Protein AF-A0A831RRC6-F1 (afdb_monomer)

Sequence (135 aa):
MSKKSRLKKENRRLERRLCRLEQRNRKLKKRMKR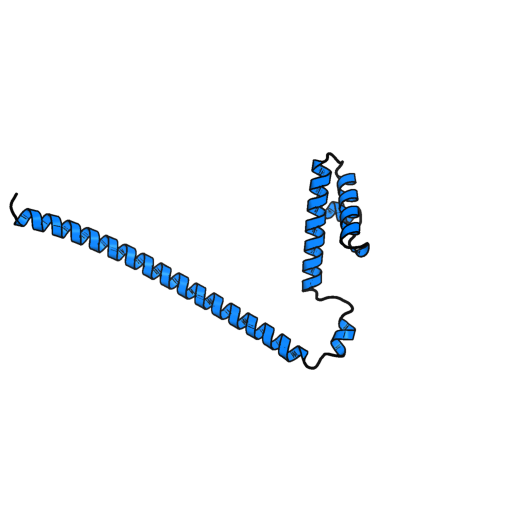LARGLEERGRTIASLQRKLERRRSGAADTAPALRAAAGKGSPALQHRNAWQRHAFLRERYEEHQRGGCERQRARELANRDLIGRFGDEAGYTAEQLESILT

Structure (mmCIF, N/CA/C/O backbone):
data_AF-A0A831RRC6-F1
#
_entry.id   AF-A0A831RRC6-F1
#
loop_
_atom_site.group_PDB
_atom_site.id
_atom_site.type_symbol
_atom_site.label_atom_id
_atom_site.label_alt_id
_atom_site.label_comp_id
_atom_site.label_asym_id
_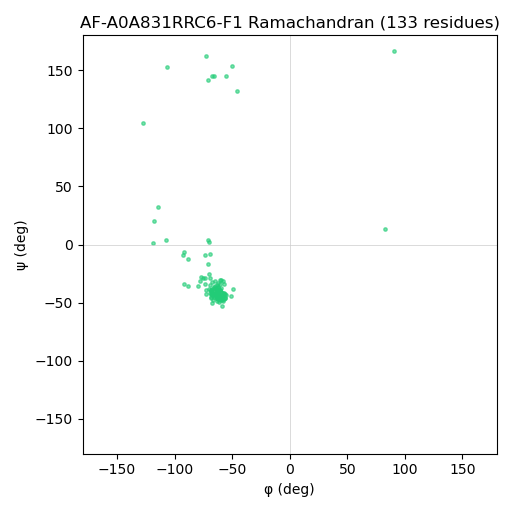atom_site.label_entity_id
_atom_site.label_seq_id
_atom_site.pdbx_PDB_ins_code
_atom_site.Cartn_x
_atom_site.Cartn_y
_atom_site.Cartn_z
_atom_site.occupancy
_atom_site.B_iso_or_equiv
_atom_site.auth_seq_id
_atom_site.auth_comp_id
_atom_site.auth_asym_id
_atom_site.auth_atom_id
_atom_site.pdbx_PDB_model_num
ATOM 1 N N . MET A 1 1 ? -25.824 17.861 54.895 1.00 60.16 1 MET A N 1
ATOM 2 C CA . MET A 1 1 ? -25.621 16.652 54.048 1.00 60.16 1 MET A CA 1
ATOM 3 C C . MET A 1 1 ? -24.983 15.545 54.885 1.00 60.16 1 MET A C 1
ATOM 5 O O . MET A 1 1 ? -23.851 15.722 55.314 1.00 60.16 1 MET A O 1
ATOM 9 N N . SER A 1 2 ? -25.690 14.437 55.134 1.00 83.62 2 SER A N 1
ATOM 10 C CA . SER A 1 2 ? -25.199 13.310 55.953 1.00 83.62 2 SER A CA 1
ATOM 11 C C . SER A 1 2 ? -24.000 12.587 55.310 1.00 83.62 2 SER A C 1
ATOM 13 O O . SER A 1 2 ? -23.949 12.438 54.088 1.00 83.62 2 SER A O 1
ATOM 15 N N . LYS A 1 3 ? -23.047 12.090 56.119 1.00 88.69 3 LYS A N 1
ATOM 16 C CA . LYS A 1 3 ? -21.879 11.303 55.656 1.00 88.69 3 LYS A CA 1
ATOM 17 C C . LYS A 1 3 ? -22.289 10.156 54.717 1.00 88.69 3 LYS A C 1
ATOM 19 O O . LYS A 1 3 ? -21.659 9.948 53.682 1.00 88.69 3 LYS A O 1
ATOM 24 N N . LYS A 1 4 ? -23.416 9.495 55.004 1.00 89.94 4 LYS A N 1
ATOM 25 C CA . LYS A 1 4 ? -23.971 8.395 54.194 1.00 89.94 4 LYS A CA 1
ATOM 26 C C . LYS A 1 4 ? -24.345 8.829 52.769 1.00 89.94 4 LYS A C 1
ATOM 28 O O . LYS A 1 4 ? -24.136 8.077 51.819 1.00 89.94 4 LYS A O 1
ATOM 33 N N . SER A 1 5 ? -24.856 10.052 52.585 1.00 90.00 5 SER A N 1
ATOM 34 C CA . SER A 1 5 ? -25.233 10.551 51.254 1.00 90.00 5 SER A CA 1
ATOM 35 C C . SER A 1 5 ? -24.026 10.978 50.414 1.00 90.00 5 SER A C 1
ATOM 37 O O . SER A 1 5 ? -24.074 10.862 49.188 1.00 90.00 5 SER A O 1
ATOM 39 N N . ARG A 1 6 ? -22.929 11.413 51.051 1.00 93.62 6 ARG A N 1
ATOM 40 C CA . ARG A 1 6 ? -21.648 11.690 50.377 1.00 93.62 6 ARG A CA 1
ATOM 41 C C . ARG A 1 6 ? -21.011 10.402 49.851 1.00 93.62 6 ARG A C 1
ATOM 43 O O . ARG A 1 6 ? -20.763 10.317 48.651 1.00 93.62 6 ARG A O 1
ATOM 50 N N . LEU A 1 7 ? -20.893 9.380 50.701 1.00 93.88 7 LEU A N 1
ATOM 51 C CA . LEU A 1 7 ? -20.354 8.066 50.323 1.00 93.88 7 LEU A CA 1
ATOM 52 C C . LEU A 1 7 ? -21.141 7.425 49.170 1.00 93.88 7 LEU A C 1
ATOM 54 O O . LEU A 1 7 ? -20.558 6.930 48.210 1.00 93.88 7 LEU A O 1
ATOM 58 N N . LYS A 1 8 ? -22.478 7.515 49.191 1.00 95.00 8 LYS A N 1
ATOM 59 C CA . LYS A 1 8 ? -23.326 7.009 48.096 1.00 95.00 8 LYS A CA 1
ATOM 60 C C . LYS A 1 8 ? -23.060 7.715 46.758 1.00 95.00 8 LYS A C 1
ATOM 62 O O . LYS A 1 8 ? -23.081 7.075 45.706 1.00 95.00 8 LYS A O 1
ATOM 67 N N . LYS A 1 9 ? -22.833 9.035 46.772 1.00 94.19 9 LYS A N 1
ATOM 68 C CA . LYS A 1 9 ? -22.496 9.801 45.557 1.00 94.19 9 LYS A CA 1
ATOM 69 C C . LYS A 1 9 ? -21.116 9.422 45.027 1.00 94.19 9 LYS A C 1
ATOM 71 O O . LYS A 1 9 ? -20.944 9.329 43.813 1.00 94.19 9 LYS A O 1
ATOM 76 N N . GLU A 1 10 ? -20.160 9.209 45.920 1.00 94.88 10 GLU A N 1
ATOM 77 C CA . GLU A 1 10 ? -18.797 8.826 45.569 1.00 94.88 10 GLU A CA 1
ATOM 78 C C . GLU A 1 10 ? -18.732 7.413 44.981 1.00 94.88 10 GLU A C 1
ATOM 80 O O . GLU A 1 10 ? -18.192 7.251 43.889 1.00 94.88 10 GLU A O 1
ATOM 85 N N . ASN A 1 11 ? -19.423 6.437 45.582 1.00 95.94 11 ASN A N 1
ATOM 86 C CA . ASN A 1 11 ? -19.545 5.087 45.017 1.00 95.94 11 ASN A CA 1
ATOM 87 C C . ASN A 1 11 ? -20.124 5.102 43.598 1.00 95.94 11 ASN A C 1
ATOM 89 O O . ASN A 1 11 ? -19.530 4.538 42.685 1.00 95.94 11 ASN A O 1
ATOM 93 N N . ARG A 1 12 ? -21.201 5.862 43.356 1.00 96.50 12 ARG A N 1
ATOM 94 C CA . ARG A 1 12 ? -21.748 6.016 41.994 1.00 96.50 12 ARG A CA 1
ATOM 95 C C . ARG A 1 12 ? -20.754 6.633 41.007 1.00 96.50 12 ARG A C 1
ATOM 97 O O . ARG A 1 12 ? -20.792 6.323 39.815 1.00 96.50 12 ARG A O 1
ATOM 104 N N . ARG A 1 13 ? -19.891 7.553 41.452 1.00 95.81 13 ARG A N 1
ATOM 105 C CA . ARG A 1 13 ? -18.839 8.133 40.597 1.00 95.81 13 ARG A CA 1
ATOM 106 C C . ARG A 1 13 ? -17.765 7.094 40.280 1.00 95.81 13 ARG A C 1
ATOM 108 O O . ARG A 1 13 ? -17.346 7.012 39.124 1.00 95.81 13 ARG A O 1
ATOM 115 N N . LEU A 1 14 ? -17.363 6.300 41.270 1.00 96.81 14 LEU A N 1
ATOM 116 C CA . LEU A 1 14 ? -16.386 5.224 41.112 1.00 96.81 14 LEU A CA 1
ATOM 117 C C . LEU A 1 14 ? -16.902 4.124 40.178 1.00 96.81 14 LEU A C 1
ATOM 119 O O . LEU A 1 14 ? -16.204 3.787 39.227 1.00 96.81 14 LEU A O 1
ATOM 123 N N . GLU A 1 15 ? -18.145 3.667 40.338 1.00 96.69 15 GLU A N 1
ATOM 124 C CA . GLU A 1 15 ? -18.789 2.685 39.448 1.00 96.69 15 GLU A CA 1
ATOM 125 C C . GLU A 1 15 ? -18.799 3.152 37.985 1.00 96.69 15 GLU A C 1
ATOM 127 O O . GLU A 1 15 ? -18.404 2.424 37.071 1.00 96.69 15 GLU A O 1
ATOM 132 N N . ARG A 1 16 ? -19.179 4.415 37.743 1.00 96.81 16 ARG A N 1
ATOM 133 C CA . ARG A 1 16 ? -19.153 5.005 36.394 1.00 96.81 16 ARG A CA 1
ATOM 134 C C . ARG A 1 16 ? -17.739 5.053 35.822 1.00 96.81 16 ARG A C 1
ATOM 136 O O . ARG A 1 16 ? -17.558 4.839 34.623 1.00 96.81 16 ARG A O 1
ATOM 143 N N . ARG A 1 17 ? -16.739 5.368 36.650 1.00 97.06 17 ARG A N 1
ATOM 144 C CA . ARG A 1 17 ? -15.332 5.400 36.230 1.00 97.06 17 ARG A CA 1
ATOM 145 C C . ARG A 1 17 ? -14.832 3.995 35.901 1.00 97.06 17 ARG A C 1
ATOM 147 O O . ARG A 1 17 ? -14.180 3.833 34.872 1.00 97.06 17 ARG A O 1
ATOM 154 N N . LEU A 1 18 ? -15.190 3.003 36.711 1.00 96.75 18 LEU A N 1
ATOM 155 C CA . LEU A 1 18 ? -14.839 1.600 36.517 1.00 96.75 18 LEU A CA 1
ATOM 156 C C . LEU A 1 18 ? -15.413 1.073 35.195 1.00 96.75 18 LEU A C 1
ATOM 158 O O . LEU A 1 18 ? -14.647 0.629 34.345 1.00 96.75 18 LEU A O 1
ATOM 162 N N . CYS A 1 19 ? -16.705 1.289 34.932 1.00 95.69 19 CYS A N 1
ATOM 163 C CA . CYS A 1 19 ? -17.334 0.913 33.660 1.00 95.69 19 CYS A CA 1
ATOM 164 C C . CYS A 1 19 ? -16.645 1.564 32.437 1.00 95.69 19 CYS A C 1
ATOM 166 O O . CYS A 1 19 ? -16.370 0.904 31.430 1.00 95.69 19 CYS A O 1
ATOM 168 N N . ARG A 1 20 ? -16.268 2.852 32.521 1.00 96.69 20 ARG A N 1
ATOM 169 C CA . ARG A 1 20 ? -15.509 3.529 31.446 1.00 96.69 20 ARG A CA 1
ATOM 170 C C . ARG A 1 20 ? -14.122 2.917 31.238 1.00 96.69 20 ARG A C 1
ATOM 172 O O . ARG A 1 20 ? -13.686 2.770 30.093 1.00 96.69 20 ARG A O 1
ATOM 179 N N . LEU A 1 21 ? -13.416 2.593 32.321 1.00 96.69 21 LEU A N 1
ATOM 180 C CA . LEU A 1 21 ? -12.092 1.973 32.259 1.00 96.69 21 LEU A CA 1
ATOM 181 C C . LEU A 1 21 ? -12.169 0.565 31.669 1.00 96.69 21 LEU A C 1
ATOM 183 O O . LEU A 1 21 ? -11.371 0.242 30.793 1.00 96.69 21 LEU A O 1
ATOM 187 N N . GLU A 1 22 ? -13.164 -0.233 32.048 1.00 96.81 22 GLU A N 1
ATOM 188 C CA . GLU A 1 22 ? -13.392 -1.563 31.482 1.00 96.81 22 GLU A CA 1
ATOM 189 C C . GLU A 1 22 ? -13.666 -1.509 29.979 1.00 96.81 22 GLU A C 1
ATOM 191 O O . GLU A 1 22 ? -13.066 -2.262 29.208 1.00 96.81 22 GLU A O 1
ATOM 196 N N . GLN A 1 23 ? -14.515 -0.583 29.525 1.00 96.62 23 GLN A N 1
ATOM 197 C CA . GLN A 1 23 ? -14.773 -0.397 28.096 1.00 96.62 23 GLN A CA 1
ATOM 198 C C . GLN A 1 23 ? -13.505 0.004 27.332 1.00 96.62 23 GLN A C 1
ATOM 200 O O . GLN A 1 23 ? -13.233 -0.536 26.254 1.00 96.62 23 GLN A O 1
ATOM 205 N N . ARG A 1 24 ? -12.700 0.923 27.883 1.00 96.81 24 ARG A N 1
ATOM 206 C CA . ARG A 1 24 ? -11.401 1.298 27.301 1.00 96.81 24 ARG A CA 1
ATOM 207 C C . ARG A 1 24 ? -10.455 0.103 27.249 1.00 96.81 24 ARG A C 1
ATOM 209 O O . ARG A 1 24 ? -9.865 -0.147 26.202 1.00 96.81 24 ARG A O 1
ATOM 216 N N . ASN A 1 25 ? -10.373 -0.674 28.324 1.00 97.06 25 ASN A N 1
ATOM 217 C CA . ASN A 1 25 ? -9.525 -1.858 28.405 1.00 97.06 25 ASN A CA 1
ATOM 218 C C . ASN A 1 25 ? -9.946 -2.914 27.365 1.00 97.06 25 ASN A C 1
ATOM 220 O O . ASN A 1 25 ? -9.110 -3.426 26.624 1.00 97.06 25 ASN A O 1
ATOM 224 N N . ARG A 1 26 ? -11.256 -3.146 27.186 1.00 96.50 26 ARG A N 1
ATOM 225 C CA . ARG A 1 26 ? -11.793 -4.013 26.119 1.00 96.50 26 ARG A CA 1
ATOM 226 C C . ARG A 1 26 ? -11.390 -3.530 24.721 1.00 96.50 26 ARG A C 1
ATOM 228 O O . ARG A 1 26 ? -10.983 -4.346 23.892 1.00 96.50 26 ARG A O 1
ATOM 235 N N . LYS A 1 27 ? -11.470 -2.222 24.443 1.00 97.12 27 LYS A N 1
ATOM 236 C CA . LYS A 1 27 ? -11.037 -1.642 23.155 1.00 97.12 27 LYS A CA 1
ATOM 237 C C . LYS A 1 27 ? -9.530 -1.811 22.938 1.00 97.12 27 LYS A C 1
ATOM 239 O O . LYS A 1 27 ? -9.121 -2.215 21.850 1.00 97.12 27 LYS A O 1
ATOM 244 N N . LEU A 1 28 ? -8.716 -1.560 23.963 1.00 96.00 28 LEU A N 1
ATOM 245 C CA . LEU A 1 28 ? -7.263 -1.735 23.905 1.00 96.00 28 LEU A CA 1
ATOM 246 C C . LEU A 1 28 ? -6.876 -3.198 23.670 1.00 96.00 28 LEU A C 1
ATOM 248 O O . LEU A 1 28 ? -6.105 -3.466 22.754 1.00 96.00 28 LEU A O 1
ATOM 252 N N . LYS A 1 29 ? -7.495 -4.153 24.376 1.00 97.19 29 LYS A N 1
ATOM 253 C CA . LYS A 1 29 ? -7.286 -5.595 24.146 1.00 97.19 29 LYS A CA 1
ATOM 254 C C . LYS A 1 29 ? -7.585 -6.000 22.701 1.00 97.19 29 LYS A C 1
ATOM 256 O O . LYS A 1 29 ? -6.815 -6.742 22.096 1.00 97.19 29 LYS A O 1
ATOM 261 N N . LYS A 1 30 ? -8.674 -5.490 22.109 1.00 96.50 30 LYS A N 1
ATOM 262 C CA . LYS A 1 30 ? -8.995 -5.739 20.690 1.00 96.50 30 LYS A CA 1
ATOM 263 C C . LYS A 1 30 ? -7.933 -5.157 19.751 1.00 96.50 30 LYS A C 1
ATOM 265 O O . LYS A 1 30 ? -7.543 -5.831 18.802 1.00 96.50 30 LYS A O 1
ATOM 270 N N . ARG A 1 31 ? -7.448 -3.937 20.016 1.00 96.50 31 ARG A N 1
ATOM 271 C CA . ARG A 1 31 ? -6.369 -3.310 19.231 1.00 96.50 31 ARG A CA 1
ATOM 272 C C . ARG A 1 31 ? -5.065 -4.099 19.336 1.00 96.50 31 ARG A C 1
ATOM 274 O O . ARG A 1 31 ? -4.480 -4.391 18.302 1.00 96.50 31 ARG A O 1
ATOM 281 N N . MET A 1 32 ? -4.670 -4.513 20.540 1.00 96.38 32 MET A N 1
ATOM 282 C CA . MET A 1 32 ? -3.488 -5.355 20.751 1.00 96.38 32 MET A CA 1
ATOM 283 C C . MET A 1 32 ? -3.576 -6.659 19.961 1.00 96.38 32 MET A C 1
ATOM 285 O O . MET A 1 32 ? -2.639 -6.990 19.248 1.00 96.38 32 MET A O 1
ATOM 289 N N . LYS A 1 33 ? -4.719 -7.359 20.003 1.00 96.88 33 LYS A N 1
ATOM 290 C CA . LYS A 1 33 ? -4.910 -8.591 19.219 1.00 96.88 33 LYS A CA 1
ATOM 291 C C . LYS A 1 33 ? -4.767 -8.361 17.711 1.00 96.88 33 LYS A C 1
ATOM 293 O O . LYS A 1 33 ? -4.177 -9.190 17.030 1.00 96.88 33 LYS A O 1
ATOM 298 N N . ARG A 1 34 ? -5.294 -7.251 17.181 1.00 95.69 34 ARG A N 1
ATOM 299 C CA . ARG A 1 34 ? -5.148 -6.903 15.755 1.00 95.69 34 ARG A CA 1
ATOM 300 C C . ARG A 1 34 ? -3.693 -6.616 15.387 1.00 95.69 34 ARG A C 1
ATOM 302 O O . ARG A 1 34 ? -3.223 -7.118 14.375 1.00 95.69 34 ARG A O 1
ATOM 309 N N . LEU A 1 35 ? -2.990 -5.844 16.215 1.00 96.19 35 LEU A N 1
ATOM 310 C CA . LEU A 1 35 ? -1.580 -5.521 15.992 1.00 96.19 35 LEU A CA 1
ATOM 311 C C . LEU A 1 35 ? -0.691 -6.767 16.073 1.00 96.19 35 LEU A C 1
ATOM 313 O O . LEU A 1 35 ? 0.161 -6.943 15.211 1.00 96.19 35 LEU A O 1
ATOM 317 N N . ALA A 1 36 ? -0.931 -7.652 17.044 1.00 95.75 36 ALA A N 1
ATOM 318 C CA . ALA A 1 36 ? -0.207 -8.915 17.174 1.00 95.75 36 ALA A CA 1
ATOM 319 C C . ALA A 1 36 ? -0.358 -9.790 15.918 1.00 95.75 36 ALA A C 1
ATOM 321 O O . ALA A 1 36 ? 0.642 -10.230 15.361 1.00 95.75 36 ALA A O 1
ATOM 322 N N . ARG A 1 37 ? -1.587 -9.943 15.400 1.00 95.06 37 ARG A N 1
ATOM 323 C CA . ARG A 1 37 ? -1.832 -10.666 14.138 1.00 95.06 37 ARG A CA 1
ATOM 324 C C . ARG A 1 37 ? -1.091 -10.042 12.955 1.00 95.06 37 ARG A C 1
ATOM 326 O O . ARG A 1 37 ? -0.438 -10.755 12.204 1.00 95.06 37 ARG A O 1
ATOM 333 N N . GLY A 1 38 ? -1.128 -8.715 12.828 1.00 95.38 38 GLY A N 1
ATOM 334 C CA . GLY A 1 38 ? -0.403 -8.017 11.763 1.00 95.38 38 GLY A CA 1
ATOM 335 C C . GLY A 1 38 ? 1.119 -8.187 11.852 1.00 95.38 38 GLY A C 1
ATOM 336 O O . GLY A 1 38 ? 1.789 -8.288 10.825 1.00 95.38 38 GLY A O 1
ATOM 337 N N . LEU A 1 39 ? 1.682 -8.252 13.064 1.00 95.56 39 LEU A N 1
ATOM 338 C CA . LEU A 1 39 ? 3.102 -8.556 13.265 1.00 95.56 39 LEU A CA 1
ATOM 339 C C . LEU A 1 39 ? 3.436 -10.000 12.874 1.00 95.56 39 LEU A C 1
ATOM 341 O O . LEU A 1 39 ? 4.439 -10.216 12.197 1.00 95.56 39 LEU A O 1
ATOM 345 N N . GLU A 1 40 ? 2.593 -10.971 13.229 1.00 95.31 40 GLU A N 1
ATOM 346 C CA . GLU A 1 40 ? 2.772 -12.372 12.824 1.00 95.31 40 GLU A CA 1
ATOM 347 C C . GLU A 1 40 ? 2.728 -12.543 11.298 1.00 95.31 40 GLU A C 1
ATOM 349 O O . GLU A 1 40 ? 3.588 -13.216 10.726 1.00 95.31 40 GLU A O 1
ATOM 354 N N . GLU A 1 41 ? 1.773 -11.909 10.615 1.00 94.25 41 GLU A N 1
ATOM 355 C CA . GLU A 1 41 ? 1.657 -11.937 9.149 1.00 94.25 41 GLU A CA 1
ATOM 356 C C . GLU A 1 41 ? 2.900 -11.349 8.468 1.00 94.25 41 GLU A C 1
ATOM 358 O O . GLU A 1 41 ? 3.469 -11.951 7.547 1.00 94.25 41 GLU A O 1
ATOM 363 N N . ARG A 1 42 ? 3.380 -10.199 8.957 1.00 94.62 42 ARG A N 1
ATOM 364 C CA . ARG A 1 42 ? 4.625 -9.585 8.475 1.00 94.62 42 ARG A CA 1
ATOM 365 C C . ARG A 1 42 ? 5.831 -10.483 8.738 1.00 94.62 42 ARG A C 1
ATOM 367 O O . ARG A 1 42 ? 6.636 -10.674 7.831 1.00 94.62 42 ARG A O 1
ATOM 374 N N . GLY A 1 43 ? 5.924 -11.095 9.919 1.00 95.69 43 GLY A N 1
ATOM 375 C CA . GLY A 1 43 ? 6.983 -12.048 10.261 1.00 95.69 43 GLY A CA 1
ATOM 376 C C . GLY A 1 43 ? 7.018 -13.251 9.314 1.00 95.69 43 GLY A C 1
ATOM 377 O O . GLY A 1 43 ? 8.072 -13.583 8.774 1.00 95.69 43 GLY A O 1
ATOM 378 N N . ARG A 1 44 ? 5.858 -13.851 9.014 1.00 94.00 44 ARG A N 1
ATOM 379 C CA . ARG A 1 44 ? 5.739 -14.945 8.028 1.00 94.00 44 ARG A CA 1
ATOM 380 C C . ARG A 1 44 ? 6.181 -14.513 6.631 1.00 94.00 44 ARG A C 1
ATOM 382 O O . ARG A 1 44 ? 6.833 -15.281 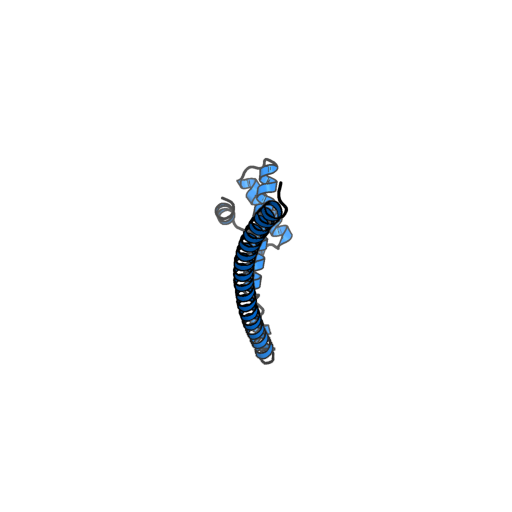5.923 1.00 94.00 44 ARG A O 1
ATOM 389 N N . THR A 1 45 ? 5.845 -13.285 6.247 1.00 94.31 45 THR A N 1
ATOM 390 C CA . THR A 1 45 ? 6.204 -12.712 4.944 1.00 94.31 45 THR A CA 1
ATOM 391 C C . THR A 1 45 ? 7.713 -12.514 4.836 1.00 94.31 45 THR A C 1
ATOM 393 O O . THR A 1 45 ? 8.321 -12.972 3.869 1.00 94.31 45 THR A O 1
ATOM 396 N N . ILE A 1 46 ? 8.334 -11.922 5.860 1.00 94.56 46 ILE A N 1
ATOM 397 C CA . ILE A 1 46 ? 9.789 -11.740 5.948 1.00 94.56 46 ILE A CA 1
ATOM 398 C C . ILE A 1 46 ? 10.495 -13.097 5.893 1.00 94.56 46 ILE A C 1
ATOM 400 O O . ILE A 1 46 ? 11.381 -13.279 5.064 1.00 94.56 46 ILE A O 1
ATOM 404 N N . ALA A 1 47 ? 10.047 -14.082 6.674 1.00 93.88 47 ALA A N 1
ATOM 405 C CA . ALA A 1 47 ? 10.622 -15.427 6.660 1.00 93.88 47 ALA A CA 1
ATOM 406 C C . ALA A 1 47 ? 10.471 -16.130 5.295 1.00 93.88 47 ALA A C 1
ATOM 408 O O . ALA A 1 47 ? 11.326 -16.917 4.889 1.00 93.88 47 ALA A O 1
ATOM 409 N N . SER A 1 48 ? 9.382 -15.877 4.562 1.00 92.44 48 SER A N 1
ATOM 410 C CA . SER A 1 48 ? 9.208 -16.384 3.193 1.00 92.44 48 SER A CA 1
ATOM 411 C C . SER A 1 48 ? 10.186 -15.723 2.218 1.00 92.44 48 SER A C 1
ATOM 413 O O . SER A 1 48 ? 10.847 -16.414 1.442 1.00 92.44 48 SER A O 1
ATOM 415 N N . LEU A 1 49 ? 10.332 -14.397 2.287 1.00 93.06 49 LEU A N 1
ATOM 416 C CA . LEU A 1 49 ? 11.263 -13.642 1.446 1.00 93.06 49 LEU A CA 1
ATOM 417 C C . LEU A 1 49 ? 12.721 -14.008 1.731 1.00 93.06 49 LEU A C 1
ATOM 419 O O . LEU A 1 49 ? 13.476 -14.231 0.789 1.00 93.06 49 LEU A O 1
ATOM 423 N N . GLN A 1 50 ? 13.097 -14.156 3.001 1.00 92.69 50 GLN A N 1
ATOM 424 C CA . GLN A 1 50 ? 14.426 -14.617 3.402 1.00 92.69 50 GLN A CA 1
ATOM 425 C C . GLN A 1 50 ? 14.716 -16.016 2.857 1.00 92.69 50 GLN A C 1
ATOM 427 O O . GLN A 1 50 ? 15.757 -16.218 2.244 1.00 92.69 50 GLN A O 1
ATOM 432 N N . ARG A 1 51 ? 13.770 -16.963 2.960 1.00 90.50 51 ARG A N 1
ATOM 433 C CA . ARG A 1 51 ? 13.929 -18.300 2.357 1.00 90.50 51 ARG A CA 1
ATOM 434 C C . ARG A 1 51 ? 14.079 -18.251 0.836 1.00 90.50 51 ARG A C 1
ATOM 436 O O . ARG A 1 51 ? 14.874 -19.003 0.281 1.00 90.50 51 ARG A O 1
ATOM 443 N N . LYS A 1 52 ? 13.331 -17.382 0.146 1.00 88.56 52 LYS A N 1
ATOM 444 C CA . LYS A 1 52 ? 13.481 -17.182 -1.308 1.00 88.56 52 LYS A CA 1
ATOM 445 C C . LYS A 1 52 ? 14.853 -16.608 -1.662 1.00 88.56 52 LYS A C 1
ATOM 447 O O . LYS A 1 52 ? 15.435 -17.021 -2.661 1.00 88.56 52 LYS A O 1
ATOM 452 N N . LEU A 1 53 ? 15.350 -15.670 -0.861 1.00 88.88 53 LEU A N 1
ATOM 453 C CA . LEU A 1 53 ? 16.660 -15.057 -1.053 1.00 88.88 53 LEU A CA 1
ATOM 454 C C . LEU A 1 53 ? 17.785 -16.063 -0.796 1.00 88.88 53 LEU A C 1
ATOM 456 O O . LEU A 1 53 ? 18.694 -16.162 -1.611 1.00 88.88 53 LEU A O 1
ATOM 460 N N . GLU A 1 54 ? 17.667 -16.877 0.252 1.00 86.62 54 GLU A N 1
ATOM 461 C CA . GLU A 1 54 ? 18.645 -17.917 0.569 1.00 86.62 54 GLU A CA 1
ATOM 462 C C . GLU A 1 54 ? 18.711 -18.986 -0.527 1.00 86.62 54 GLU A C 1
ATOM 464 O O . GLU A 1 54 ? 19.793 -19.315 -0.993 1.00 86.62 54 GLU A O 1
ATOM 469 N N . ARG A 1 55 ? 17.562 -19.440 -1.050 1.00 81.50 55 ARG A N 1
ATOM 470 C CA . ARG A 1 55 ? 17.520 -20.360 -2.205 1.00 81.50 55 ARG A CA 1
ATOM 471 C C . ARG A 1 55 ? 18.186 -19.783 -3.454 1.00 81.50 55 ARG A C 1
ATOM 473 O O . ARG A 1 55 ? 18.809 -20.516 -4.211 1.00 81.50 55 ARG A O 1
ATOM 480 N N . ARG A 1 56 ? 18.041 -18.476 -3.692 1.00 75.94 56 ARG A N 1
ATOM 481 C CA . ARG A 1 56 ? 18.737 -17.795 -4.796 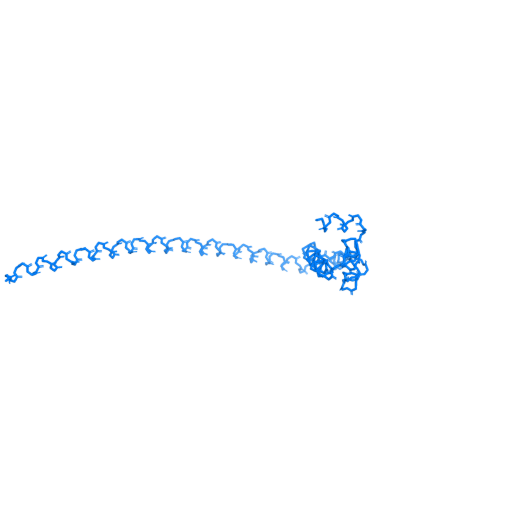1.00 75.94 56 ARG A CA 1
ATOM 482 C C . ARG A 1 56 ? 20.239 -17.713 -4.553 1.00 75.94 56 ARG A C 1
ATOM 484 O O . ARG A 1 56 ? 20.998 -17.794 -5.508 1.00 75.94 56 ARG A O 1
ATOM 491 N N . ARG A 1 57 ? 20.657 -17.544 -3.299 1.00 74.50 57 ARG A N 1
ATOM 492 C CA . ARG A 1 57 ? 22.065 -17.461 -2.912 1.00 74.50 57 ARG A CA 1
ATOM 493 C C . ARG A 1 57 ? 22.759 -18.819 -3.004 1.00 74.50 57 ARG A C 1
ATOM 495 O O . ARG A 1 57 ? 23.857 -18.882 -3.541 1.00 74.50 57 ARG A O 1
ATOM 502 N N . SER A 1 58 ? 22.107 -19.894 -2.562 1.00 66.75 58 SER A N 1
ATOM 503 C CA . SER A 1 58 ? 22.639 -21.256 -2.663 1.00 66.75 58 SER A CA 1
ATOM 504 C C . SER A 1 58 ? 22.599 -21.812 -4.089 1.00 66.75 58 SER A C 1
ATOM 506 O O . SER A 1 58 ? 23.529 -22.496 -4.494 1.00 66.75 58 SER A O 1
ATOM 508 N N . GLY A 1 59 ? 21.589 -21.459 -4.893 1.00 58.22 59 GLY A N 1
ATOM 509 C CA . GLY A 1 59 ? 21.522 -21.832 -6.313 1.00 58.22 59 GLY A CA 1
ATOM 510 C C . GLY A 1 59 ? 22.479 -21.064 -7.237 1.00 58.22 59 GLY A C 1
ATOM 511 O O . GLY A 1 59 ? 22.595 -21.416 -8.404 1.00 58.22 59 GLY A O 1
ATOM 512 N N . ALA A 1 60 ? 23.154 -20.019 -6.745 1.00 53.94 60 ALA A N 1
ATOM 513 C CA . ALA A 1 60 ? 24.112 -19.224 -7.519 1.00 53.94 60 ALA A CA 1
ATOM 514 C C . ALA A 1 60 ? 25.568 -19.715 -7.400 1.00 53.94 60 ALA A C 1
ATOM 516 O O . ALA A 1 60 ? 26.431 -19.190 -8.103 1.00 53.94 60 ALA A O 1
ATOM 517 N N . ALA A 1 61 ? 25.852 -20.695 -6.531 1.00 53.22 61 ALA A N 1
ATOM 518 C CA . ALA A 1 61 ? 27.212 -21.188 -6.308 1.00 53.22 61 ALA A CA 1
ATOM 519 C C . ALA A 1 61 ? 27.749 -22.055 -7.469 1.00 53.22 61 ALA A C 1
ATOM 521 O O . ALA A 1 61 ? 28.942 -21.995 -7.745 1.00 53.22 61 ALA A O 1
ATOM 522 N N . ASP A 1 62 ? 26.882 -22.750 -8.219 1.00 53.09 62 ASP A N 1
ATOM 523 C CA . ASP A 1 62 ? 27.304 -23.723 -9.249 1.00 53.09 62 ASP A CA 1
ATOM 524 C C . ASP A 1 62 ? 27.095 -23.266 -10.710 1.00 53.09 62 ASP A C 1
ATOM 526 O O . ASP A 1 62 ? 27.374 -24.006 -11.651 1.00 53.09 62 ASP A O 1
ATOM 530 N N . THR A 1 63 ? 26.637 -22.032 -10.954 1.00 50.81 63 THR A N 1
ATOM 531 C CA . THR A 1 63 ? 26.316 -21.534 -12.315 1.00 50.81 63 THR A CA 1
ATOM 532 C C . THR A 1 63 ? 27.166 -20.345 -12.769 1.00 50.81 63 THR A C 1
ATOM 534 O O . THR A 1 63 ? 26.777 -19.609 -13.680 1.00 50.81 63 THR A O 1
ATOM 537 N N . ALA A 1 64 ? 28.328 -20.125 -12.149 1.00 50.97 64 ALA A N 1
ATOM 538 C CA . ALA A 1 64 ? 29.210 -19.002 -12.474 1.00 50.97 64 ALA A CA 1
ATOM 539 C C . ALA A 1 64 ? 29.665 -18.941 -13.958 1.00 50.97 64 ALA A C 1
ATOM 541 O O . ALA A 1 64 ? 29.750 -17.828 -14.485 1.00 50.97 64 ALA A O 1
ATOM 542 N N . PRO A 1 65 ? 29.882 -20.060 -14.687 1.00 51.94 65 PRO A N 1
ATOM 543 C CA . PRO A 1 65 ? 30.239 -19.987 -16.108 1.00 51.94 65 PRO A CA 1
ATOM 544 C C . PRO A 1 65 ? 29.029 -19.749 -17.031 1.00 51.94 65 PRO A C 1
ATOM 546 O O . PRO A 1 65 ? 29.137 -19.014 -18.009 1.00 51.94 65 PRO A O 1
ATOM 549 N N . ALA A 1 66 ? 27.857 -20.313 -16.710 1.00 48.50 66 ALA A N 1
ATOM 550 C CA . ALA A 1 66 ? 26.667 -20.244 -17.568 1.00 48.50 66 ALA A CA 1
ATOM 551 C C . ALA A 1 66 ? 25.932 -18.891 -17.483 1.00 48.50 66 ALA A C 1
ATOM 553 O O . ALA A 1 66 ? 25.386 -18.406 -18.475 1.00 48.50 66 ALA A O 1
ATOM 554 N N . LEU A 1 67 ? 25.962 -18.226 -16.322 1.00 49.03 67 LEU A N 1
ATOM 555 C CA . LEU A 1 67 ? 25.354 -16.900 -16.151 1.00 49.03 67 LEU A CA 1
ATOM 556 C C . LEU A 1 67 ? 26.109 -15.789 -16.888 1.00 49.03 67 LEU A C 1
ATOM 558 O O . LEU A 1 67 ? 25.479 -14.808 -17.273 1.00 49.03 67 LEU A O 1
ATOM 562 N N . ARG A 1 68 ? 27.417 -15.933 -17.151 1.00 49.34 68 ARG A N 1
ATOM 563 C CA . ARG A 1 68 ? 28.156 -14.964 -17.983 1.00 49.34 68 ARG A CA 1
ATOM 564 C C . ARG A 1 68 ? 27.699 -14.983 -19.443 1.00 49.34 68 ARG A C 1
ATOM 566 O O . ARG A 1 68 ? 27.663 -13.924 -20.057 1.00 49.34 68 ARG A O 1
ATOM 573 N N . ALA A 1 69 ? 27.271 -16.135 -19.964 1.00 50.16 69 ALA A N 1
ATOM 574 C CA . ALA A 1 69 ? 26.701 -16.238 -21.310 1.00 50.16 69 ALA A CA 1
ATOM 575 C C . ALA A 1 69 ? 25.260 -15.684 -21.395 1.00 50.16 69 ALA A C 1
ATOM 577 O O . ALA A 1 69 ? 24.861 -15.159 -22.430 1.00 50.16 69 ALA A O 1
ATOM 578 N N . ALA A 1 70 ? 24.491 -15.733 -20.298 1.00 48.81 70 ALA A N 1
ATOM 579 C CA . ALA A 1 70 ? 23.131 -15.178 -20.223 1.00 48.81 70 ALA A CA 1
ATOM 580 C C . ALA A 1 70 ? 23.074 -13.692 -19.796 1.00 48.81 70 ALA A C 1
ATOM 582 O O . ALA A 1 70 ? 22.041 -13.040 -19.952 1.00 48.81 70 ALA A O 1
ATOM 583 N N . ALA A 1 71 ? 24.177 -13.129 -19.291 1.00 46.81 71 ALA A N 1
ATOM 584 C CA . ALA A 1 71 ? 24.287 -11.740 -18.833 1.00 46.81 71 ALA A CA 1
ATOM 585 C C . ALA A 1 71 ? 24.267 -10.684 -19.958 1.00 46.81 71 ALA A C 1
ATOM 587 O O . ALA A 1 71 ? 24.388 -9.496 -19.672 1.00 46.81 71 ALA A O 1
ATOM 588 N N . GLY A 1 72 ? 24.075 -11.081 -21.220 1.00 50.69 72 GLY A N 1
ATOM 589 C CA . GLY A 1 72 ? 23.870 -10.144 -22.331 1.00 50.69 72 GLY A CA 1
ATOM 590 C C . GLY A 1 72 ? 22.508 -9.436 -22.308 1.00 50.69 72 GLY A C 1
ATOM 591 O O . GLY A 1 72 ? 22.339 -8.413 -22.961 1.00 50.69 72 GLY A O 1
ATOM 592 N N . LYS A 1 73 ? 21.526 -9.938 -21.543 1.00 56.41 73 LYS A N 1
ATOM 593 C CA . LYS A 1 73 ? 20.221 -9.283 -21.358 1.00 56.41 73 LYS A CA 1
ATOM 594 C C . LYS A 1 73 ? 19.946 -9.151 -19.864 1.00 56.41 73 LYS A C 1
ATOM 596 O O . LYS A 1 73 ? 19.653 -10.133 -19.190 1.00 56.41 73 LYS A O 1
ATOM 601 N N . GLY A 1 74 ? 20.103 -7.933 -19.338 1.00 57.62 74 GLY A N 1
ATOM 602 C CA . GLY A 1 74 ? 19.975 -7.631 -17.908 1.00 57.62 74 GLY A CA 1
ATOM 603 C C . GLY A 1 74 ? 18.688 -8.176 -17.273 1.00 57.62 74 GLY A C 1
ATOM 604 O O . GLY A 1 74 ? 17.681 -8.358 -17.946 1.00 57.62 74 GLY A O 1
ATOM 605 N N . SER A 1 75 ? 18.720 -8.430 -15.960 1.00 68.81 75 SER A N 1
ATOM 606 C CA . SER A 1 75 ? 17.584 -8.978 -15.201 1.00 68.81 75 SER A CA 1
ATOM 607 C C . SER A 1 75 ? 16.263 -8.261 -15.536 1.00 68.81 75 SER A C 1
ATOM 609 O O . SER A 1 75 ? 16.230 -7.028 -15.477 1.00 68.81 75 SER A O 1
ATOM 611 N N . PRO A 1 76 ? 15.154 -8.977 -15.809 1.00 68.81 76 PRO A N 1
ATOM 612 C CA . PRO A 1 76 ? 13.880 -8.362 -16.191 1.00 68.81 76 PRO A CA 1
ATOM 613 C C . PRO A 1 76 ? 13.367 -7.372 -15.135 1.00 68.81 76 PRO A C 1
ATOM 615 O O . PRO A 1 76 ? 12.791 -6.346 -15.472 1.00 68.81 76 PRO A O 1
ATOM 618 N N . ALA A 1 77 ? 13.659 -7.596 -13.849 1.00 68.75 77 ALA A N 1
ATOM 619 C CA . ALA A 1 77 ? 13.323 -6.644 -12.787 1.00 68.75 77 ALA A CA 1
ATOM 620 C C . ALA A 1 77 ? 14.092 -5.311 -12.903 1.00 68.75 77 ALA A C 1
ATOM 622 O O . ALA A 1 77 ? 13.536 -4.251 -12.615 1.00 68.75 77 ALA A O 1
ATOM 623 N N . LEU A 1 78 ? 15.357 -5.353 -13.335 1.00 71.75 78 LEU A N 1
ATOM 624 C CA . LEU A 1 78 ? 16.153 -4.153 -13.609 1.00 71.75 78 LEU A CA 1
ATOM 625 C C . LEU A 1 78 ? 15.680 -3.468 -14.892 1.00 71.75 78 LEU A C 1
ATOM 627 O O . LEU A 1 78 ? 15.575 -2.248 -14.908 1.00 71.75 78 LEU A O 1
ATOM 631 N N . GLN A 1 79 ? 15.325 -4.234 -15.926 1.00 75.31 79 GLN A N 1
ATOM 632 C CA . GLN A 1 79 ? 14.748 -3.690 -17.158 1.00 75.31 79 GLN A CA 1
ATOM 633 C C . GLN A 1 79 ? 13.431 -2.961 -16.887 1.00 75.31 79 GLN A C 1
ATOM 635 O O . GLN A 1 79 ? 13.273 -1.822 -17.314 1.00 75.31 79 GLN A O 1
ATOM 640 N N . HIS A 1 80 ? 12.531 -3.559 -16.098 1.00 78.88 80 HIS A N 1
ATOM 641 C CA . HIS A 1 80 ? 11.311 -2.889 -15.657 1.00 78.88 80 HIS A CA 1
ATOM 642 C C . HIS A 1 80 ? 11.640 -1.620 -14.872 1.00 78.88 80 HIS A C 1
ATOM 644 O O . HIS A 1 80 ? 11.174 -0.548 -15.238 1.00 78.88 80 HIS A O 1
ATOM 650 N N . ARG A 1 81 ? 12.485 -1.693 -13.838 1.00 78.88 81 ARG A N 1
ATOM 651 C CA . ARG A 1 81 ? 12.850 -0.504 -13.051 1.00 78.88 81 ARG A CA 1
ATOM 652 C C . ARG A 1 81 ? 13.420 0.622 -13.925 1.00 78.88 81 ARG A C 1
ATOM 654 O O . ARG A 1 81 ? 13.019 1.770 -13.753 1.00 78.88 81 ARG A O 1
ATOM 661 N N . ASN A 1 82 ? 14.300 0.295 -14.866 1.00 83.38 82 ASN A N 1
ATOM 662 C CA . ASN A 1 82 ? 14.904 1.261 -15.781 1.00 83.38 82 ASN A CA 1
ATOM 663 C C . ASN A 1 82 ? 13.874 1.836 -16.763 1.00 83.38 82 ASN A C 1
ATOM 665 O O . ASN A 1 82 ? 13.879 3.040 -17.006 1.00 83.38 82 ASN A O 1
ATOM 669 N N . ALA A 1 83 ? 12.953 1.018 -17.280 1.00 85.75 83 ALA A N 1
ATOM 670 C CA . ALA A 1 83 ? 11.858 1.484 -18.128 1.00 85.75 83 ALA A CA 1
ATOM 671 C C . ALA A 1 83 ? 10.965 2.481 -17.376 1.00 85.75 83 ALA A C 1
ATOM 673 O O . ALA A 1 83 ? 10.704 3.574 -17.871 1.00 85.75 83 ALA A O 1
ATOM 674 N N . TRP A 1 84 ? 10.579 2.164 -16.137 1.00 88.62 84 TRP A N 1
ATOM 675 C CA . TRP A 1 84 ? 9.802 3.070 -15.287 1.00 88.62 84 TRP A CA 1
ATOM 676 C C . TRP A 1 84 ? 10.530 4.394 -15.024 1.00 88.62 84 TRP A C 1
ATOM 678 O O . TRP A 1 84 ? 9.910 5.452 -15.083 1.00 88.62 84 TRP A O 1
ATOM 688 N N . GLN A 1 85 ? 11.844 4.357 -14.785 1.00 89.44 85 GLN A N 1
ATOM 689 C CA . GLN A 1 85 ? 12.651 5.569 -14.612 1.00 89.44 85 GLN A CA 1
ATOM 690 C C . GLN A 1 85 ? 12.691 6.431 -15.879 1.00 89.44 85 GLN A C 1
ATOM 692 O O . GLN A 1 85 ? 12.527 7.646 -15.785 1.00 89.44 85 GLN A O 1
ATOM 697 N N . ARG A 1 86 ? 12.854 5.812 -17.054 1.00 89.75 86 ARG A N 1
ATOM 698 C CA . ARG A 1 86 ? 12.816 6.504 -18.352 1.00 89.75 86 ARG A CA 1
ATOM 699 C C . ARG A 1 86 ? 11.454 7.155 -18.597 1.00 89.75 86 ARG A C 1
ATOM 701 O O . ARG A 1 86 ? 11.400 8.322 -18.964 1.00 89.75 86 ARG A O 1
ATOM 708 N N . HIS A 1 87 ? 10.360 6.439 -18.334 1.00 90.19 87 HIS A N 1
ATOM 709 C CA . HIS A 1 87 ? 9.005 6.978 -18.485 1.00 90.19 87 HIS A CA 1
ATOM 710 C C . HIS A 1 87 ? 8.714 8.136 -17.524 1.00 90.19 87 HIS A C 1
ATOM 712 O O . HIS A 1 87 ? 8.151 9.145 -17.943 1.00 90.19 87 HIS A O 1
ATOM 718 N N . ALA A 1 88 ? 9.112 8.015 -16.254 1.00 91.69 88 ALA A N 1
ATOM 719 C CA . ALA A 1 88 ? 8.934 9.082 -15.273 1.00 91.69 88 ALA A CA 1
ATOM 720 C C . ALA A 1 88 ? 9.695 10.351 -15.683 1.00 91.69 88 ALA A C 1
ATOM 722 O O . ALA A 1 88 ? 9.116 11.434 -15.695 1.00 91.69 88 ALA A O 1
ATOM 723 N N . PHE A 1 89 ? 10.958 10.199 -16.091 1.00 93.56 89 PHE A N 1
ATOM 724 C CA . PHE A 1 89 ? 11.781 11.316 -16.545 1.00 93.56 89 PHE A CA 1
ATOM 725 C C . PHE A 1 89 ? 11.225 11.974 -17.815 1.00 93.56 89 PHE A C 1
ATOM 727 O O . PHE A 1 89 ? 11.153 13.197 -17.895 1.00 93.56 89 PHE A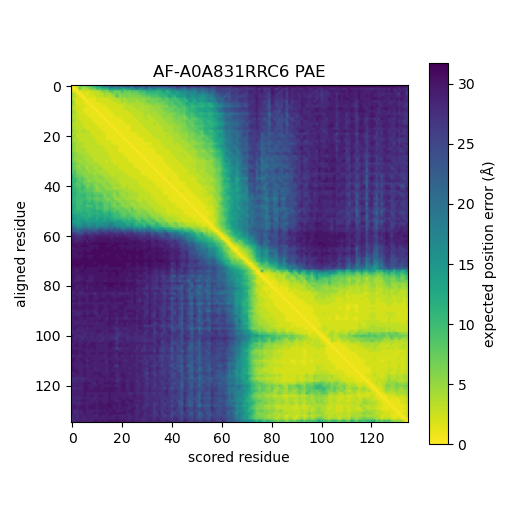 O 1
ATOM 734 N N . LEU A 1 90 ? 10.778 11.176 -18.789 1.00 94.00 90 LEU A N 1
ATOM 735 C CA . LEU A 1 90 ? 10.167 11.687 -20.015 1.00 94.00 90 LEU A CA 1
ATOM 736 C C . LEU A 1 90 ? 8.930 12.549 -19.713 1.00 94.00 90 LEU A C 1
ATOM 738 O O . LEU A 1 90 ? 8.774 13.621 -20.293 1.00 94.00 90 LEU A O 1
ATOM 742 N N . ARG A 1 91 ? 8.065 12.101 -18.794 1.00 93.88 91 ARG A N 1
ATOM 743 C CA . ARG A 1 91 ? 6.861 12.848 -18.405 1.00 93.88 91 ARG A CA 1
ATOM 744 C C . ARG A 1 91 ? 7.205 14.145 -17.672 1.00 93.88 91 ARG A C 1
ATOM 746 O O . ARG A 1 91 ? 6.629 15.178 -17.989 1.00 93.88 91 ARG A O 1
ATOM 753 N N . GLU A 1 92 ? 8.165 14.104 -16.753 1.00 94.00 92 GLU A N 1
ATOM 754 C CA . GLU A 1 92 ? 8.641 15.290 -16.031 1.00 94.00 92 GLU A CA 1
ATOM 755 C C . GLU A 1 92 ? 9.158 16.371 -16.993 1.00 94.00 92 GLU A C 1
ATOM 757 O O . GLU A 1 92 ? 8.719 17.519 -16.927 1.00 94.00 92 GLU A O 1
ATOM 762 N N . ARG A 1 93 ? 10.020 15.997 -17.948 1.00 94.25 93 ARG A N 1
ATOM 763 C CA . ARG A 1 93 ? 10.563 16.938 -18.942 1.00 94.25 93 ARG A CA 1
ATOM 764 C C . ARG A 1 93 ? 9.500 17.440 -19.910 1.00 94.25 93 ARG A C 1
ATOM 766 O O . ARG A 1 93 ? 9.501 18.616 -20.256 1.00 94.25 93 ARG A O 1
ATOM 773 N N . TYR A 1 94 ? 8.570 16.581 -20.321 1.00 93.94 94 TYR A N 1
ATOM 774 C CA . TYR A 1 94 ? 7.442 16.994 -21.155 1.00 93.94 94 TYR A CA 1
ATOM 775 C C . TYR A 1 94 ? 6.590 18.067 -20.465 1.00 93.94 94 TYR A C 1
ATOM 777 O O . TYR A 1 94 ? 6.301 19.100 -21.068 1.00 93.94 94 TYR A O 1
ATOM 785 N N . GLU A 1 95 ? 6.241 17.863 -19.193 1.00 93.06 95 GLU A N 1
ATOM 786 C CA . GLU A 1 95 ? 5.488 18.848 -18.411 1.00 93.06 95 GLU A CA 1
ATOM 787 C C . GLU A 1 95 ? 6.262 20.160 -18.232 1.00 93.06 95 GLU A C 1
ATOM 789 O O . GLU A 1 95 ? 5.666 21.235 -18.284 1.00 93.06 95 GLU A O 1
ATOM 794 N N . GLU A 1 96 ? 7.580 20.095 -18.044 1.00 92.75 96 GLU A N 1
ATOM 795 C CA . GLU A 1 96 ? 8.445 21.272 -17.930 1.00 92.75 96 GLU A CA 1
ATOM 796 C C . GLU A 1 96 ? 8.453 22.101 -19.224 1.00 92.75 96 GLU A C 1
ATOM 798 O O . GLU A 1 96 ? 8.192 23.306 -19.187 1.00 92.75 96 GLU A O 1
ATOM 803 N N . HIS A 1 97 ? 8.642 21.457 -20.381 1.00 90.75 97 HIS A N 1
ATOM 804 C CA . HIS A 1 97 ? 8.596 22.124 -21.689 1.00 90.75 97 HIS A CA 1
ATOM 805 C C . HIS A 1 97 ? 7.202 22.677 -22.006 1.00 90.75 97 HIS A C 1
ATOM 807 O O . HIS A 1 97 ? 7.076 23.768 -22.567 1.00 90.75 97 HIS A O 1
ATOM 813 N N . GLN A 1 98 ? 6.143 21.971 -21.599 1.00 91.88 98 GLN A N 1
ATOM 814 C CA . GLN A 1 98 ? 4.767 22.435 -21.765 1.00 91.88 98 GLN A CA 1
ATOM 815 C C . GLN A 1 98 ? 4.460 23.651 -20.873 1.00 91.88 98 GLN A C 1
ATOM 817 O O . GLN A 1 98 ? 3.811 24.594 -21.326 1.00 91.88 98 GLN A O 1
ATOM 822 N N . ARG A 1 99 ? 4.965 23.685 -19.631 1.00 89.88 99 ARG A N 1
ATOM 823 C CA . ARG A 1 99 ? 4.886 24.872 -18.755 1.00 89.88 99 ARG A CA 1
ATOM 824 C C . ARG A 1 99 ? 5.690 26.047 -19.305 1.00 89.88 99 ARG A C 1
ATOM 826 O O . ARG A 1 99 ? 5.279 27.188 -19.123 1.00 89.88 99 ARG A O 1
ATOM 833 N N . GLY A 1 100 ? 6.782 25.771 -20.015 1.00 86.38 100 GLY A N 1
ATOM 834 C CA . GLY A 1 100 ? 7.562 26.760 -20.761 1.00 86.38 100 GLY A CA 1
ATOM 835 C C . GLY A 1 100 ? 6.864 27.320 -22.008 1.00 86.38 100 GLY A C 1
ATOM 836 O O . GLY A 1 100 ? 7.466 28.116 -22.722 1.00 86.38 100 GLY A O 1
ATOM 837 N N . GLY A 1 101 ? 5.619 26.914 -22.291 1.00 87.56 101 GLY A N 1
ATOM 838 C CA . GLY A 1 101 ? 4.830 27.421 -23.415 1.00 87.56 101 GLY A CA 1
ATOM 839 C C . GLY A 1 101 ? 5.133 26.752 -24.756 1.00 87.56 101 GLY A C 1
ATOM 840 O O . GLY A 1 101 ? 4.711 27.257 -25.794 1.00 87.56 101 GLY A O 1
ATOM 841 N N . CYS A 1 102 ? 5.850 25.624 -24.767 1.00 87.44 102 CYS A N 1
ATOM 842 C CA . CYS A 1 102 ? 6.069 24.874 -26.000 1.00 87.44 102 CYS A CA 1
ATOM 843 C C . CYS A 1 102 ? 4.775 24.195 -26.472 1.00 87.44 102 CYS A C 1
ATOM 845 O O . CYS A 1 102 ? 4.019 23.630 -25.678 1.00 87.44 102 CYS A O 1
ATOM 847 N N . GLU A 1 103 ? 4.564 24.178 -27.790 1.00 90.75 103 GLU A N 1
ATOM 848 C CA . GLU A 1 103 ? 3.543 23.335 -28.412 1.00 90.75 103 GLU A CA 1
ATOM 849 C C . GLU A 1 103 ? 3.739 21.866 -28.035 1.00 90.75 103 GLU A C 1
ATOM 851 O O . GLU A 1 103 ? 4.869 21.389 -27.919 1.00 90.75 103 GLU A O 1
ATOM 856 N N . ARG A 1 104 ? 2.633 21.126 -27.886 1.00 85.88 104 ARG A N 1
ATOM 857 C CA . ARG A 1 104 ? 2.639 19.730 -27.415 1.00 85.88 104 ARG A CA 1
ATOM 858 C C . ARG A 1 104 ? 3.616 18.847 -28.189 1.00 85.88 104 ARG A C 1
ATOM 860 O O . ARG A 1 104 ? 4.366 18.092 -27.581 1.00 85.88 104 ARG A O 1
ATOM 867 N N . GLN A 1 105 ? 3.643 18.962 -29.513 1.00 87.94 105 GLN A N 1
ATOM 868 C CA . GLN A 1 105 ? 4.532 18.158 -30.351 1.00 87.94 105 GLN A CA 1
ATOM 869 C C . GLN A 1 105 ? 6.006 18.515 -30.128 1.00 87.94 105 GLN A C 1
ATOM 871 O O . GLN A 1 105 ? 6.837 17.636 -29.909 1.00 87.94 105 GLN A O 1
ATOM 876 N N . ARG A 1 106 ? 6.310 19.811 -30.039 1.00 88.00 106 ARG A N 1
ATOM 877 C CA . ARG A 1 106 ? 7.659 20.304 -29.751 1.00 88.00 106 ARG A CA 1
ATOM 878 C C . ARG A 1 106 ? 8.125 19.937 -28.338 1.00 88.00 106 ARG A C 1
ATOM 880 O O . ARG A 1 106 ? 9.281 19.573 -28.151 1.00 88.00 106 ARG A O 1
ATOM 887 N N . ALA A 1 107 ? 7.230 19.963 -27.352 1.00 90.31 107 ALA A N 1
ATOM 888 C CA . ALA A 1 107 ? 7.514 19.525 -25.987 1.00 90.31 107 ALA A CA 1
ATOM 889 C C . ALA A 1 107 ? 7.826 18.020 -25.918 1.00 90.31 107 ALA A C 1
ATOM 891 O O . ALA A 1 107 ? 8.735 17.621 -25.190 1.00 90.31 107 ALA A O 1
ATOM 892 N N . ARG A 1 108 ? 7.126 17.184 -26.704 1.00 91.81 108 ARG A N 1
ATOM 893 C CA . ARG A 1 108 ? 7.419 15.742 -26.829 1.00 91.81 108 ARG A CA 1
ATOM 894 C C . ARG A 1 108 ? 8.818 15.510 -27.402 1.00 91.81 108 ARG A C 1
ATOM 896 O O . ARG A 1 108 ? 9.581 14.726 -26.845 1.00 91.81 108 ARG A O 1
ATOM 903 N N . GLU A 1 109 ? 9.172 16.214 -28.475 1.00 91.62 109 GLU A N 1
ATOM 904 C CA . GLU A 1 109 ? 10.490 16.102 -29.112 1.00 91.62 109 GLU A CA 1
ATOM 905 C C . GLU A 1 109 ? 11.628 16.536 -28.183 1.00 91.62 109 GLU A C 1
ATOM 907 O O . GLU A 1 109 ? 12.644 15.846 -28.087 1.00 91.62 109 GLU A O 1
ATOM 912 N N . LEU A 1 110 ? 11.455 17.649 -27.465 1.00 91.06 110 LEU A N 1
ATOM 913 C CA . LEU A 1 110 ? 12.444 18.143 -26.505 1.00 91.06 110 LEU A CA 1
ATOM 914 C C . LEU A 1 110 ? 12.607 17.192 -25.315 1.00 91.06 110 LEU A C 1
ATOM 916 O O . LEU A 1 110 ? 13.733 16.856 -24.955 1.00 91.06 110 LEU A O 1
ATOM 920 N N . ALA A 1 111 ? 11.505 16.678 -24.764 1.00 91.44 111 ALA A N 1
ATOM 921 C CA . ALA A 1 111 ? 11.552 15.688 -23.692 1.00 91.44 111 ALA A CA 1
ATOM 922 C C . ALA A 1 111 ? 12.235 14.382 -24.135 1.00 91.44 111 ALA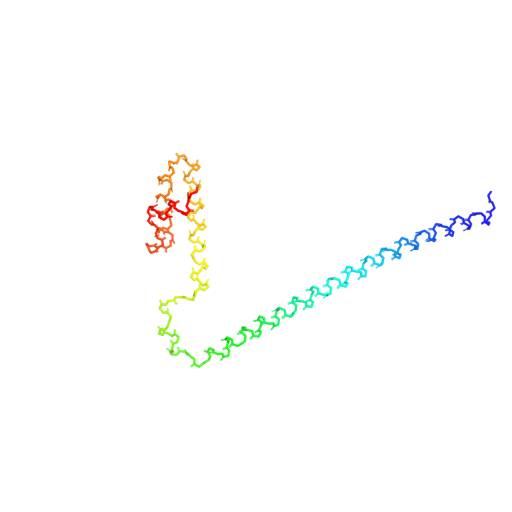 A C 1
ATOM 924 O O . ALA A 1 111 ? 12.973 13.774 -23.360 1.00 91.44 111 ALA A O 1
ATOM 925 N N . ASN A 1 112 ? 12.037 13.965 -25.389 1.00 92.25 112 ASN A N 1
ATOM 926 C CA . ASN A 1 112 ? 12.703 12.794 -25.954 1.00 92.25 112 ASN A CA 1
ATOM 927 C C . ASN A 1 112 ? 14.204 13.027 -26.178 1.00 92.25 112 ASN A C 1
ATOM 929 O O . ASN A 1 112 ? 15.009 12.143 -25.898 1.00 92.25 112 ASN A O 1
ATOM 933 N N . ARG A 1 113 ? 14.606 14.227 -26.619 1.00 92.00 113 ARG A N 1
ATOM 934 C CA . ARG A 1 113 ? 16.028 14.605 -26.705 1.00 92.00 113 ARG A CA 1
ATOM 935 C C . ARG A 1 113 ? 16.694 14.609 -25.334 1.00 92.00 113 ARG A C 1
ATOM 937 O O . ARG A 1 113 ? 17.794 14.082 -25.198 1.00 92.00 113 ARG A O 1
ATOM 944 N N . ASP A 1 114 ? 16.013 15.132 -24.319 1.00 91.88 114 ASP A N 1
ATOM 945 C CA . ASP A 1 114 ? 16.500 15.096 -22.938 1.00 91.88 114 ASP A CA 1
ATOM 946 C C . ASP A 1 114 ? 16.630 13.653 -22.426 1.00 91.88 114 ASP A C 1
ATOM 948 O O . ASP A 1 114 ? 17.594 13.311 -21.737 1.00 91.88 114 ASP A O 1
ATOM 952 N N . LEU A 1 115 ? 15.672 12.787 -22.773 1.00 92.25 115 LEU A N 1
ATOM 953 C CA . LEU A 1 115 ? 15.693 11.367 -22.428 1.00 92.25 115 LEU A CA 1
ATOM 954 C C . LEU A 1 115 ? 16.896 10.653 -23.058 1.00 92.25 115 LEU A C 1
ATOM 956 O O . LEU A 1 115 ? 17.608 9.937 -22.352 1.00 92.25 115 LEU A O 1
ATOM 960 N N . ILE A 1 116 ? 17.142 10.889 -24.348 1.00 92.06 116 ILE A N 1
ATOM 961 C CA . ILE A 1 116 ? 18.300 10.362 -25.082 1.00 92.06 116 ILE A CA 1
ATOM 962 C C . ILE A 1 116 ? 19.603 10.868 -24.454 1.00 92.06 116 ILE A C 1
ATOM 964 O O . ILE A 1 116 ? 20.476 10.069 -24.122 1.00 92.06 116 ILE A O 1
ATOM 968 N N . GLY A 1 117 ? 19.704 12.172 -24.179 1.00 88.81 117 GLY A N 1
ATOM 969 C CA . GLY A 1 117 ? 20.889 12.759 -23.551 1.00 88.81 117 GLY A CA 1
ATOM 970 C C . GLY A 1 117 ? 21.197 12.186 -22.163 1.00 88.81 117 GLY A C 1
ATOM 971 O O . GLY A 1 117 ? 22.360 12.103 -21.774 1.00 88.81 117 GLY A O 1
ATOM 972 N N . ARG A 1 118 ? 20.173 11.754 -21.413 1.00 87.31 118 ARG A N 1
ATOM 973 C CA . ARG A 1 118 ? 20.331 11.219 -20.051 1.00 87.31 118 ARG A CA 1
ATOM 974 C C . ARG A 1 118 ? 20.514 9.701 -19.984 1.00 87.31 118 ARG A C 1
ATOM 976 O O . ARG A 1 118 ? 21.194 9.223 -19.077 1.00 87.31 118 ARG A O 1
ATOM 983 N N . PHE A 1 119 ? 19.881 8.939 -20.874 1.00 84.38 119 PHE A N 1
ATOM 984 C CA . PHE A 1 119 ? 19.834 7.470 -20.807 1.00 84.38 119 PHE A CA 1
ATOM 985 C C . PHE A 1 119 ? 20.461 6.760 -22.018 1.00 84.38 119 PHE A C 1
ATOM 987 O O . PHE A 1 119 ? 20.473 5.526 -22.032 1.00 84.38 119 PHE A O 1
ATOM 994 N N . GLY A 1 120 ? 21.000 7.514 -22.979 1.00 86.75 120 GLY A N 1
ATOM 995 C CA 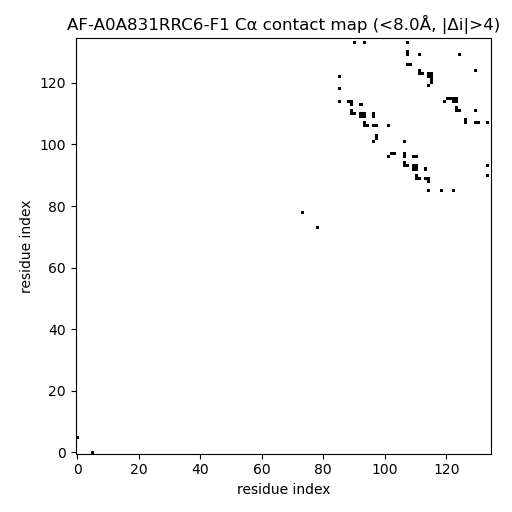. GLY A 1 120 ? 21.613 7.020 -24.212 1.00 86.75 120 GLY A CA 1
ATOM 996 C C . GLY A 1 120 ? 20.623 6.892 -25.374 1.00 86.75 120 GLY A C 1
ATOM 997 O O . GLY A 1 120 ? 19.406 6.903 -25.182 1.00 86.75 120 GLY A O 1
ATOM 998 N N . ASP A 1 121 ? 21.158 6.724 -26.583 1.00 81.50 121 ASP A N 1
ATOM 999 C CA . ASP A 1 121 ? 20.385 6.697 -27.837 1.00 81.50 121 ASP A CA 1
ATOM 1000 C C . ASP A 1 121 ? 19.336 5.574 -27.879 1.00 81.50 121 ASP A C 1
ATOM 1002 O O . ASP A 1 121 ? 18.243 5.749 -28.415 1.00 81.50 121 ASP A O 1
ATOM 1006 N N . GLU A 1 122 ? 19.606 4.448 -27.213 1.00 81.19 122 GLU A N 1
ATOM 1007 C CA . GLU A 1 122 ? 18.684 3.308 -27.099 1.00 81.19 122 GLU A CA 1
ATOM 1008 C C . GLU A 1 122 ? 17.445 3.584 -26.225 1.00 81.19 122 GLU A C 1
ATOM 1010 O O . GLU A 1 122 ? 16.550 2.742 -26.116 1.00 81.19 122 GLU A O 1
ATOM 1015 N N . ALA A 1 123 ? 17.399 4.723 -25.527 1.00 81.62 123 ALA A N 1
ATOM 1016 C CA . ALA A 1 123 ? 16.268 5.115 -24.692 1.00 81.62 123 ALA A CA 1
ATOM 1017 C C . ALA A 1 123 ? 15.241 5.988 -25.426 1.00 81.62 123 ALA A C 1
ATOM 1019 O O . ALA A 1 123 ? 14.180 6.244 -24.858 1.00 81.62 123 ALA A O 1
ATOM 1020 N N . GLY A 1 124 ? 15.549 6.449 -26.642 1.00 86.69 124 GLY A N 1
ATOM 1021 C CA . GLY A 1 124 ? 14.666 7.304 -27.429 1.00 86.69 124 GLY A CA 1
ATOM 1022 C C . GLY A 1 124 ? 13.397 6.591 -27.894 1.00 86.69 124 GLY A C 1
ATOM 1023 O O . GLY A 1 124 ? 13.413 5.409 -28.235 1.00 86.69 124 GLY A O 1
ATOM 1024 N N . TYR A 1 125 ? 12.294 7.335 -27.941 1.00 89.19 125 TYR A N 1
ATOM 1025 C CA . TYR A 1 125 ? 11.019 6.876 -28.487 1.00 89.19 125 TYR A CA 1
ATOM 1026 C C . TYR A 1 125 ? 10.725 7.527 -29.841 1.00 89.19 125 TYR A C 1
ATOM 1028 O O . TYR A 1 125 ? 11.163 8.643 -30.129 1.00 89.19 125 TYR A O 1
ATOM 1036 N N . THR A 1 126 ? 9.955 6.829 -30.673 1.00 90.31 126 THR A N 1
ATOM 1037 C CA . THR A 1 126 ? 9.416 7.368 -31.933 1.00 90.31 126 THR A CA 1
ATOM 1038 C C . THR A 1 126 ? 8.296 8.379 -31.668 1.00 90.31 126 THR A C 1
ATOM 1040 O O . THR A 1 126 ? 7.709 8.395 -30.586 1.00 90.31 126 THR A O 1
ATOM 1043 N N . ALA A 1 127 ? 7.960 9.211 -32.658 1.00 85.12 127 ALA A N 1
ATOM 1044 C CA . ALA A 1 127 ? 6.899 10.214 -32.522 1.00 85.12 127 ALA A CA 1
ATOM 1045 C C . ALA A 1 127 ? 5.536 9.596 -32.145 1.00 85.12 127 ALA A C 1
ATOM 1047 O O . ALA A 1 127 ? 4.867 10.092 -31.240 1.00 85.12 127 ALA A O 1
ATOM 1048 N N . GLU A 1 128 ? 5.177 8.470 -32.764 1.00 86.69 128 GLU A N 1
ATOM 1049 C CA . GLU A 1 128 ? 3.941 7.725 -32.477 1.00 86.69 128 GLU A CA 1
ATOM 1050 C C . GLU A 1 128 ? 3.929 7.161 -31.046 1.00 86.69 128 GLU A C 1
ATOM 1052 O O . GLU A 1 128 ? 2.926 7.227 -30.335 1.00 86.69 128 GLU A O 1
ATOM 1057 N N . GLN A 1 129 ? 5.072 6.657 -30.572 1.00 86.38 129 GLN A N 1
ATOM 1058 C CA . GLN A 1 129 ? 5.206 6.174 -29.197 1.00 86.38 129 GLN A CA 1
ATOM 1059 C C . GLN A 1 129 ? 5.108 7.315 -28.184 1.00 86.38 129 GLN A C 1
ATOM 1061 O O . GLN A 1 129 ? 4.442 7.167 -27.162 1.00 86.38 129 GLN A O 1
ATOM 1066 N N . LEU A 1 130 ? 5.735 8.462 -28.459 1.00 88.44 130 LEU A N 1
ATOM 1067 C CA . LEU A 1 130 ? 5.632 9.644 -27.603 1.00 88.44 130 LEU A CA 1
ATOM 1068 C C . LEU A 1 130 ? 4.187 10.126 -27.496 1.00 88.44 130 LEU A C 1
ATOM 1070 O O . LEU A 1 130 ? 3.752 10.494 -26.409 1.00 88.44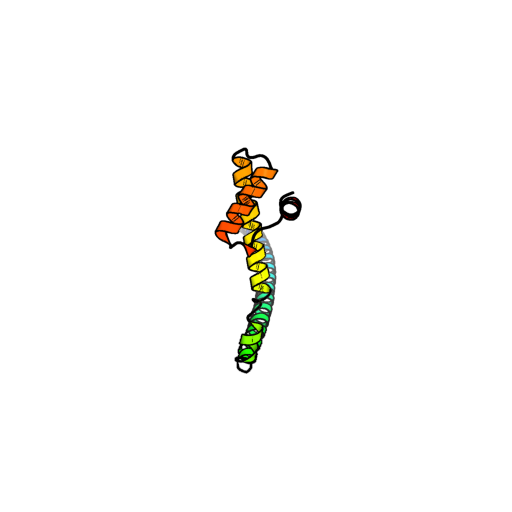 130 LEU A O 1
ATOM 1074 N N . GLU A 1 131 ? 3.434 10.085 -28.593 1.00 87.06 131 GLU A N 1
ATOM 1075 C CA . GLU A 1 131 ? 2.012 10.406 -28.585 1.00 87.06 131 GLU A CA 1
ATOM 1076 C C . GLU A 1 131 ? 1.201 9.443 -27.718 1.00 87.06 131 GLU A C 1
ATOM 1078 O O . GLU A 1 131 ? 0.387 9.897 -26.916 1.00 87.06 131 GLU A O 1
ATOM 1083 N N . SER A 1 132 ? 1.473 8.140 -27.803 1.00 88.00 132 SER A N 1
ATOM 1084 C CA . SER A 1 132 ? 0.803 7.135 -26.972 1.00 88.00 132 SER A CA 1
ATOM 1085 C C . SER A 1 132 ? 1.190 7.201 -25.487 1.00 88.00 132 SER A C 1
ATOM 1087 O O . SER A 1 132 ? 0.406 6.776 -24.641 1.00 88.00 132 SER A O 1
ATOM 1089 N N . ILE A 1 133 ? 2.399 7.662 -25.153 1.00 87.06 133 ILE A N 1
ATOM 1090 C CA . ILE A 1 133 ? 2.912 7.714 -23.770 1.00 87.06 133 ILE A CA 1
ATOM 1091 C C . ILE A 1 133 ? 2.525 9.033 -23.076 1.00 87.06 133 ILE A C 1
ATOM 1093 O O . ILE A 1 133 ? 2.289 9.058 -21.863 1.00 87.06 133 ILE A O 1
ATOM 1097 N N . LEU A 1 134 ? 2.501 10.133 -23.835 1.00 84.25 134 LEU A N 1
ATOM 1098 C CA . LEU A 1 134 ? 2.304 11.511 -23.367 1.00 84.25 134 LEU A CA 1
ATOM 1099 C C . LEU A 1 134 ? 0.988 12.116 -23.890 1.00 84.25 134 LEU A C 1
ATOM 1101 O O . LEU A 1 134 ? 0.919 13.318 -24.176 1.00 84.25 134 LEU A O 1
ATOM 1105 N N . THR A 1 135 ? -0.033 11.279 -24.074 1.00 75.62 135 THR A N 1
ATOM 1106 C CA . THR A 1 135 ? -1.421 11.720 -24.279 1.00 75.62 135 THR A CA 1
ATOM 1107 C C . THR A 1 135 ? -2.000 12.256 -22.974 1.00 75.62 135 THR A C 1
ATOM 1109 O O . THR A 1 135 ? -2.666 13.312 -23.044 1.00 75.62 135 THR A O 1
#

Mean predicted aligned error: 17.01 Å

Secondary structure (DSSP, 8-state):
--HHHHHHHHHHHHHHHHHHHHHHHHHHHHHHHHHHHHHHHHHHHHHHHHHHHHHHHHTTSS-HHHHHHHTTS--HHHHHHHHHHHHHHHHHHHHHHHHTT--HHHHHHHHHHHHHHHH-GGG---HHHHHHH--

Radius of gyration: 32.07 Å; Cα contacts (8 Å, |Δi|>4): 46; chains: 1; bounding box: 56×51×88 Å

Foldseek 3Di:
DDPVVVVVVVVVVVVVVVVVVVVVVVVVVVVVVVVVVVVVVVVVVVVVVVVVVVVVVVVPPPCVPVVVVVPPDPDVVVVVVVLVVLLVQLQVQLVVVVVVVDDNLVSNVRSQVVSCVVPNPVSGDDSVVSVVSRD

pLDDT: mean 85.23, std 14.11, range [46.81, 97.19]

Organism: NCBI:txid1543721

Solvent-accessible surface area (backbone atoms only — not comparable to full-atom values): 7543 Å² total; per-residue (Å²): 134,59,72,69,62,53,53,55,52,48,51,56,51,49,53,56,50,48,55,53,49,52,53,50,49,54,53,50,53,53,49,50,54,53,52,52,52,53,51,52,53,50,50,55,50,51,55,49,52,51,51,54,49,49,52,51,58,65,65,51,73,86,41,67,75,62,50,63,74,55,58,82,59,70,58,67,71,57,51,50,53,50,49,52,50,51,53,53,50,33,51,53,42,24,52,51,35,42,74,71,69,40,54,71,70,59,12,47,54,51,14,37,49,53,36,20,76,74,66,37,77,91,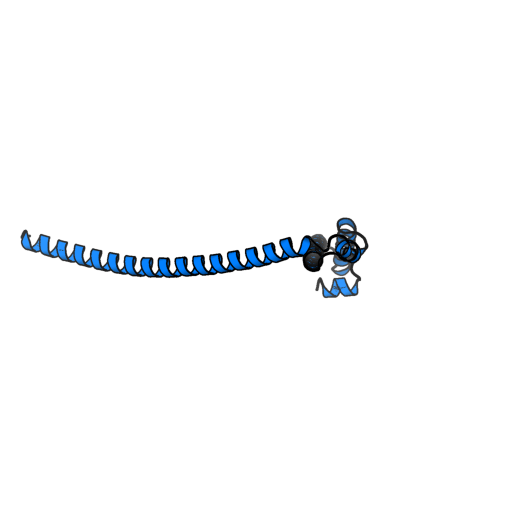58,51,70,53,73,71,53,45,49,74,75,71,109